Protein AF-U9V775-F1 (afdb_monomer_lite)

Organism: Rhizophagus irregularis (strain DAOM 181602 / DAOM 197198 / MUCL 43194) (NCBI:txid747089)

Secondary structure (DSSP, 8-state):
----EEEEEE-SSPP--SSSEE---GGGGG-EEEEEEGGGTT-GGG-EEEEBS-GGGS-EE-TTEEEE-SSEEEE-TTTSTTBEE---TTBSS-SSS----B--S-----------HHHHHHHHHHHHHHTT-------------

Foldseek 3Di:
DDFQKDKDKDDPDDADAPAWAADQDPSLQVIWIKMDRPVCPPPCVLIDIKTFPARRHQWTHHNQWDTDRQQWTQHDDPQSQQTFGDQDPRIPGHRDPDRDTHHDPDDDDDDDDPDDPVRVVVVVVVVCVVVVHDDDDDPPPDDDD

Sequence (145 aa):
KDSDEILGGYNPTIWDSFFGYYSATEDIEDCFIFSFKSNDSTDIANNILSRVTVKKYAIYNDSNFGPSFNGLILFGSNYYDESYCRNSSCYEKPIRETEEEFSVEEYEVFQIMKTGKTDAKKELKMRKELKGLNIEIEDEERILK

Structure (mmCIF, N/CA/C/O backbone):
data_AF-U9V775-F1
#
_entry.id   AF-U9V775-F1
#
loop_
_atom_site.group_PDB
_atom_site.id
_atom_site.type_symbol
_atom_site.label_atom_id
_atom_site.label_alt_id
_atom_site.label_comp_id
_atom_site.label_asym_id
_atom_site.label_entity_id
_atom_site.label_seq_id
_atom_site.pdbx_PDB_ins_code
_atom_site.Cartn_x
_atom_site.Cartn_y
_atom_site.Cartn_z
_atom_site.occupancy
_atom_site.B_iso_or_equiv
_atom_site.auth_seq_id
_atom_site.auth_comp_id
_atom_site.auth_asym_id
_atom_site.auth_atom_id
_atom_site.pdbx_PDB_model_num
ATOM 1 N N . LYS A 1 1 ? -12.075 -5.287 15.227 1.00 52.97 1 LYS A N 1
ATOM 2 C CA . LYS A 1 1 ? -12.167 -6.400 14.257 1.00 52.97 1 LYS A CA 1
ATOM 3 C C . LYS A 1 1 ? -13.410 -6.177 13.385 1.00 52.97 1 LYS A C 1
ATOM 5 O O . LYS A 1 1 ? -14.094 -7.122 13.045 1.00 52.97 1 LYS A O 1
ATOM 10 N N . ASP A 1 2 ? -13.719 -4.906 13.087 1.00 64.94 2 ASP A N 1
ATOM 11 C CA . ASP A 1 2 ? -15.077 -4.443 12.748 1.00 64.94 2 ASP A CA 1
ATOM 12 C C . ASP A 1 2 ? -15.019 -3.156 11.902 1.00 64.94 2 ASP A C 1
ATOM 14 O O . ASP A 1 2 ? -15.886 -2.290 11.994 1.00 64.94 2 ASP A O 1
ATOM 18 N N . SER A 1 3 ? -13.927 -2.961 11.158 1.00 74.25 3 SER A N 1
ATOM 19 C CA . SER A 1 3 ? -13.827 -1.856 10.211 1.00 74.25 3 SER A CA 1
ATOM 20 C C . SER A 1 3 ? -14.120 -2.387 8.822 1.00 74.25 3 SER A C 1
ATOM 22 O O . SER A 1 3 ? -13.379 -3.236 8.336 1.00 74.25 3 SER A O 1
ATOM 24 N N . ASP A 1 4 ? -15.110 -1.810 8.149 1.00 82.62 4 ASP A N 1
ATOM 25 C CA . ASP A 1 4 ? -15.329 -2.008 6.714 1.00 82.62 4 ASP A CA 1
ATOM 26 C C . ASP A 1 4 ? -14.277 -1.220 5.891 1.00 82.62 4 ASP A C 1
ATOM 28 O O . ASP A 1 4 ? -14.588 -0.554 4.907 1.00 82.62 4 ASP A O 1
ATOM 32 N N . GLU A 1 5 ? -13.025 -1.182 6.349 1.00 88.44 5 GLU A N 1
ATOM 33 C CA . GLU A 1 5 ? -11.937 -0.423 5.733 1.00 88.44 5 GLU A CA 1
ATOM 34 C C . GLU A 1 5 ? -11.215 -1.301 4.711 1.00 88.44 5 GLU A C 1
ATOM 36 O O . GLU A 1 5 ? -10.788 -2.411 5.016 1.00 88.44 5 GLU A O 1
ATOM 41 N N . ILE A 1 6 ? -11.049 -0.783 3.497 1.00 92.56 6 ILE A N 1
ATOM 42 C CA . ILE A 1 6 ? -10.246 -1.412 2.452 1.00 92.56 6 ILE A CA 1
ATOM 43 C C . ILE A 1 6 ? -8.939 -0.641 2.364 1.00 92.56 6 ILE A C 1
ATOM 45 O O . ILE A 1 6 ? -8.937 0.552 2.062 1.00 92.56 6 ILE A O 1
ATOM 49 N N . LEU A 1 7 ? -7.829 -1.334 2.594 1.00 94.50 7 LEU A N 1
ATOM 50 C CA . LEU A 1 7 ? -6.478 -0.807 2.444 1.00 94.50 7 LEU A CA 1
ATOM 51 C C . LEU A 1 7 ? -5.812 -1.493 1.263 1.00 94.50 7 LEU A C 1
ATOM 53 O O . LEU A 1 7 ? -5.969 -2.696 1.061 1.00 94.50 7 LEU A O 1
ATOM 57 N N . GLY A 1 8 ? -5.032 -0.747 0.495 1.00 95.19 8 GLY A N 1
ATOM 58 C CA . GLY A 1 8 ? -4.311 -1.352 -0.609 1.00 95.19 8 GLY A CA 1
ATOM 59 C C . GLY A 1 8 ? -3.221 -0.475 -1.179 1.00 95.19 8 GLY A C 1
ATOM 60 O O . GLY A 1 8 ? -2.958 0.639 -0.726 1.00 95.19 8 GLY A O 1
ATOM 61 N N . GLY A 1 9 ? -2.580 -1.006 -2.209 1.00 95.06 9 GLY A N 1
ATOM 62 C CA . GLY A 1 9 ? -1.585 -0.283 -2.970 1.00 95.06 9 GLY A CA 1
ATOM 63 C C . GLY A 1 9 ? -1.346 -0.915 -4.327 1.00 95.06 9 GLY A C 1
ATOM 64 O O . GLY A 1 9 ? -1.678 -2.074 -4.572 1.00 95.06 9 GLY A O 1
ATOM 65 N N . TYR A 1 10 ? -0.768 -0.124 -5.216 1.00 94.50 10 TYR A N 1
ATOM 66 C CA . TYR A 1 10 ? -0.359 -0.546 -6.542 1.00 94.50 10 TYR A CA 1
ATOM 67 C C . TYR A 1 10 ? 1.162 -0.546 -6.622 1.00 94.50 10 TYR A C 1
ATOM 69 O O . TYR A 1 10 ? 1.804 0.467 -6.348 1.00 94.50 10 TYR A O 1
ATOM 77 N N . ASN A 1 11 ? 1.717 -1.692 -7.006 1.00 91.31 11 ASN A N 1
ATOM 78 C CA . ASN A 1 11 ? 3.122 -1.851 -7.346 1.00 91.31 11 ASN A CA 1
ATOM 79 C C . ASN A 1 11 ? 3.206 -2.180 -8.852 1.00 91.31 11 ASN A C 1
ATOM 81 O O . ASN A 1 11 ? 2.715 -3.237 -9.253 1.00 91.31 11 ASN A O 1
ATOM 85 N N . PRO A 1 12 ? 3.797 -1.311 -9.692 1.00 88.56 12 PRO A N 1
ATOM 86 C CA . PRO A 1 12 ? 3.982 -1.560 -11.123 1.00 88.56 12 PRO A CA 1
ATOM 87 C C . PRO A 1 12 ? 5.079 -2.594 -11.409 1.00 88.56 12 PRO A C 1
ATOM 89 O O . PRO A 1 12 ? 5.241 -3.026 -12.549 1.00 88.56 12 PRO A O 1
ATOM 92 N N . THR A 1 13 ? 5.838 -2.989 -10.387 1.00 83.94 13 THR A N 1
ATOM 93 C CA . THR A 1 13 ? 6.899 -3.991 -10.479 1.00 83.94 13 THR A CA 1
ATOM 94 C C . THR A 1 13 ? 6.453 -5.342 -9.929 1.00 83.94 13 THR A C 1
ATOM 96 O O . THR A 1 13 ? 5.385 -5.485 -9.335 1.00 83.94 13 THR A O 1
ATOM 99 N N . ILE A 1 14 ? 7.282 -6.361 -10.141 1.00 78.94 14 ILE A N 1
ATOM 100 C CA . ILE A 1 14 ? 7.054 -7.702 -9.603 1.00 78.94 14 ILE A CA 1
ATOM 101 C C . ILE A 1 14 ? 7.380 -7.699 -8.103 1.00 78.94 14 ILE A C 1
ATOM 103 O O . ILE A 1 14 ? 8.423 -7.188 -7.695 1.00 78.94 14 ILE A O 1
ATOM 107 N N . TRP A 1 15 ? 6.497 -8.292 -7.295 1.00 78.19 15 TRP A N 1
ATOM 108 C CA . TRP A 1 15 ? 6.813 -8.647 -5.913 1.00 78.19 15 TRP A CA 1
ATOM 109 C C . TRP A 1 15 ? 7.811 -9.798 -5.903 1.00 78.19 15 TRP A C 1
ATOM 111 O O . TRP A 1 15 ? 7.553 -10.857 -6.476 1.00 78.19 15 TRP A O 1
ATOM 121 N N . ASP A 1 16 ? 8.943 -9.577 -5.255 1.00 73.69 16 ASP A N 1
ATOM 122 C CA . ASP A 1 16 ? 9.978 -10.580 -5.047 1.00 73.69 16 ASP A CA 1
ATOM 123 C C . ASP A 1 16 ? 10.023 -10.890 -3.544 1.00 73.69 16 ASP A C 1
ATOM 125 O O . ASP A 1 16 ? 9.805 -10.009 -2.720 1.00 73.69 16 ASP A O 1
ATOM 129 N N . SER A 1 17 ? 10.257 -12.142 -3.168 1.00 71.38 17 SER A N 1
ATOM 130 C CA . SER A 1 17 ? 10.316 -12.580 -1.773 1.00 71.38 17 SER A CA 1
ATOM 131 C C . SER A 1 17 ? 11.637 -13.267 -1.415 1.00 71.38 17 SER A C 1
ATOM 133 O O . SER A 1 17 ? 11.700 -13.951 -0.396 1.00 71.38 17 SER A O 1
ATOM 135 N N . PHE A 1 18 ? 12.681 -13.166 -2.249 1.00 68.69 18 PHE A N 1
ATOM 136 C CA . PHE A 1 18 ? 13.919 -13.925 -2.045 1.00 68.69 18 PHE A CA 1
ATOM 137 C C . PHE A 1 18 ? 14.765 -13.409 -0.874 1.00 68.69 18 PHE A C 1
ATOM 139 O O . PHE A 1 18 ? 15.273 -14.215 -0.097 1.00 68.69 18 PHE A O 1
ATOM 146 N N . PHE A 1 19 ? 14.931 -12.090 -0.737 1.00 75.44 19 PHE A N 1
ATOM 147 C CA . PHE A 1 19 ? 15.755 -11.475 0.311 1.00 75.44 19 PHE A CA 1
ATOM 148 C C . PHE A 1 19 ? 15.164 -10.140 0.766 1.00 75.44 19 PHE A C 1
ATOM 150 O O . PHE A 1 19 ? 14.488 -9.479 -0.011 1.00 75.44 19 PHE A O 1
ATOM 157 N N . GLY A 1 20 ? 15.461 -9.729 2.002 1.00 82.31 20 GLY A N 1
ATOM 158 C CA . GLY A 1 20 ? 15.060 -8.434 2.550 1.00 82.31 20 GLY A CA 1
ATOM 159 C C . GLY A 1 20 ? 15.723 -7.261 1.824 1.00 82.31 20 GLY A C 1
ATOM 160 O O . GLY A 1 20 ? 16.876 -6.933 2.116 1.00 82.31 20 GLY A O 1
ATOM 161 N N . TYR A 1 21 ? 15.024 -6.604 0.898 1.00 84.44 21 TYR A N 1
ATOM 162 C CA . TYR A 1 21 ? 15.549 -5.438 0.181 1.00 84.44 21 TYR A CA 1
ATOM 163 C C . TYR A 1 21 ? 14.464 -4.442 -0.233 1.00 84.44 21 TYR A C 1
ATOM 165 O O . TYR A 1 21 ? 13.290 -4.773 -0.380 1.00 84.44 21 TYR A O 1
ATOM 173 N N . TYR A 1 22 ? 14.876 -3.193 -0.456 1.00 82.44 22 TYR A N 1
ATOM 174 C CA . TYR A 1 22 ? 14.000 -2.173 -1.026 1.00 82.44 22 TYR A CA 1
ATOM 175 C C . TYR A 1 22 ? 14.074 -2.187 -2.549 1.00 82.44 22 TYR A C 1
ATOM 177 O O . TYR A 1 22 ? 15.173 -2.150 -3.112 1.00 82.44 22 TYR A O 1
ATOM 185 N N . SER A 1 23 ? 12.920 -2.215 -3.216 1.00 81.44 23 SER A N 1
ATOM 186 C CA . SER A 1 23 ? 12.883 -2.052 -4.670 1.00 81.44 23 SER A CA 1
ATOM 187 C C . SER A 1 23 ? 13.331 -0.634 -5.036 1.00 81.44 23 SER A C 1
ATOM 189 O O . SER A 1 23 ? 12.995 0.334 -4.353 1.00 81.44 23 SER A O 1
ATOM 191 N N . ALA A 1 24 ? 14.109 -0.510 -6.109 1.00 74.38 24 ALA A N 1
ATOM 192 C CA . ALA A 1 24 ? 14.681 0.758 -6.560 1.00 74.38 24 ALA A CA 1
ATOM 193 C C . ALA A 1 24 ? 14.661 0.867 -8.093 1.00 74.38 24 ALA A C 1
ATOM 195 O O . ALA A 1 24 ? 15.671 1.199 -8.712 1.00 74.38 24 ALA A O 1
ATOM 196 N N . THR A 1 25 ? 13.528 0.535 -8.714 1.00 79.69 25 THR A N 1
ATOM 197 C CA . THR A 1 25 ? 13.317 0.737 -10.154 1.00 79.69 25 THR A CA 1
ATOM 198 C C . THR A 1 25 ? 12.701 2.111 -10.427 1.00 79.69 25 THR A C 1
ATOM 200 O O . THR A 1 25 ? 12.106 2.731 -9.542 1.00 79.69 25 THR A O 1
ATOM 203 N N . GLU A 1 26 ? 12.836 2.596 -11.664 1.00 76.00 26 GLU A N 1
ATOM 204 C CA . GLU A 1 26 ? 12.221 3.863 -12.083 1.00 76.00 26 GLU A CA 1
ATOM 205 C C . GLU A 1 26 ? 10.690 3.814 -12.024 1.00 76.00 26 GLU A C 1
ATOM 207 O O . GLU A 1 26 ? 10.069 4.808 -11.655 1.00 76.00 26 GLU A O 1
ATOM 212 N N . ASP A 1 27 ? 10.103 2.641 -12.283 1.00 81.00 27 ASP A N 1
ATOM 213 C CA . ASP A 1 27 ? 8.650 2.436 -12.313 1.00 81.00 27 ASP A CA 1
ATOM 214 C C . ASP A 1 27 ? 7.982 2.690 -10.952 1.00 81.00 27 ASP A C 1
ATOM 216 O O . ASP A 1 27 ? 6.782 2.923 -10.889 1.00 81.00 27 ASP A O 1
ATOM 220 N N . ILE A 1 28 ? 8.740 2.706 -9.850 1.00 87.62 28 ILE A N 1
ATOM 221 C CA . ILE A 1 28 ? 8.219 2.958 -8.495 1.00 87.62 28 ILE A CA 1
ATOM 222 C C . ILE A 1 28 ? 7.569 4.347 -8.355 1.00 87.62 28 ILE A C 1
ATOM 224 O O . ILE A 1 28 ? 6.804 4.565 -7.419 1.00 87.62 28 ILE A O 1
ATOM 228 N N . GLU A 1 29 ? 7.813 5.286 -9.275 1.00 89.12 29 GLU A N 1
ATOM 229 C CA . GLU A 1 29 ? 7.069 6.560 -9.321 1.00 89.12 29 GLU A CA 1
ATOM 230 C C . GLU A 1 29 ? 5.559 6.368 -9.459 1.00 89.12 29 GLU A C 1
ATOM 232 O O . GLU A 1 29 ? 4.786 7.162 -8.922 1.00 89.12 29 GLU A O 1
ATOM 237 N N . ASP A 1 30 ? 5.137 5.303 -10.141 1.00 91.31 30 ASP A N 1
ATOM 238 C CA . ASP A 1 30 ? 3.725 5.002 -10.338 1.00 91.31 30 ASP A CA 1
ATOM 239 C C . ASP A 1 30 ? 3.111 4.266 -9.137 1.00 91.31 30 ASP A C 1
ATOM 241 O O . ASP A 1 30 ? 1.897 4.047 -9.116 1.00 91.31 30 ASP A O 1
ATOM 245 N N . CYS A 1 31 ? 3.906 3.902 -8.121 1.00 93.69 31 CYS A N 1
ATOM 246 C CA . CYS A 1 31 ? 3.391 3.305 -6.894 1.00 93.69 31 CYS A CA 1
ATOM 247 C C . CYS A 1 31 ? 2.486 4.281 -6.133 1.00 93.69 31 CYS A C 1
ATOM 249 O O . CYS A 1 31 ? 2.761 5.477 -5.987 1.00 93.69 31 CYS A O 1
ATOM 251 N N . PHE A 1 32 ? 1.426 3.737 -5.551 1.00 96.06 32 PHE A N 1
ATOM 252 C CA . PHE A 1 32 ? 0.569 4.460 -4.622 1.00 96.06 32 PHE A CA 1
ATOM 253 C C . PHE A 1 32 ? -0.041 3.500 -3.613 1.00 96.06 32 PHE A C 1
ATOM 255 O O . PHE A 1 32 ? -0.201 2.313 -3.890 1.00 96.06 32 PHE A O 1
ATOM 262 N N . ILE A 1 33 ? -0.424 4.040 -2.464 1.00 97.38 33 ILE A N 1
ATOM 263 C CA . ILE A 1 33 ? -1.256 3.363 -1.472 1.00 97.38 33 ILE A CA 1
ATOM 264 C C . ILE A 1 33 ? -2.584 4.099 -1.336 1.00 97.38 33 ILE A C 1
ATOM 266 O O . ILE A 1 33 ? -2.682 5.293 -1.639 1.00 97.38 33 ILE A O 1
ATOM 270 N N . PHE A 1 34 ? -3.615 3.387 -0.901 1.00 96.00 34 PHE A N 1
ATOM 271 C CA . PHE A 1 34 ? -4.948 3.943 -0.743 1.00 96.00 34 PHE A CA 1
ATOM 272 C C . PHE A 1 34 ? -5.701 3.337 0.439 1.00 96.00 34 PHE A C 1
ATOM 274 O O . PHE A 1 34 ? -5.393 2.232 0.891 1.00 96.00 34 PHE A O 1
ATOM 281 N N . SER A 1 35 ? -6.713 4.068 0.898 1.00 94.12 35 SER A N 1
ATOM 282 C CA . SER A 1 35 ? -7.730 3.577 1.823 1.00 94.12 35 SER A CA 1
ATOM 283 C C . SER A 1 35 ? -9.125 4.014 1.389 1.00 94.12 35 SER A C 1
ATOM 285 O O . SER A 1 35 ? -9.320 5.138 0.915 1.00 94.12 35 SER A O 1
ATOM 287 N N . PHE A 1 36 ? -10.093 3.114 1.556 1.00 90.19 36 PHE A N 1
ATOM 288 C CA . PHE A 1 36 ? -11.516 3.351 1.326 1.00 90.19 36 PHE A CA 1
ATOM 289 C C . PHE A 1 36 ? -12.325 2.900 2.542 1.00 90.19 36 PHE A C 1
ATOM 291 O O . PHE A 1 36 ? -12.017 1.874 3.148 1.00 90.19 36 PHE A O 1
ATOM 298 N N . LYS A 1 37 ? -13.402 3.619 2.866 1.00 83.50 37 LYS A N 1
ATOM 299 C CA . LYS A 1 37 ? -14.414 3.155 3.828 1.00 83.50 37 LYS A CA 1
ATOM 300 C C . LYS A 1 37 ? -15.585 2.558 3.046 1.00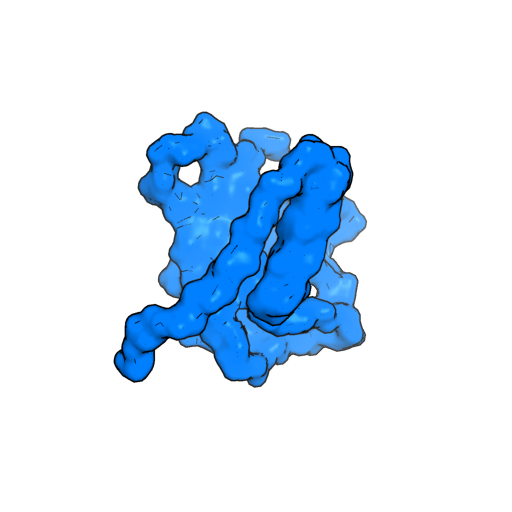 83.50 37 LYS A C 1
ATOM 302 O O . LYS A 1 37 ? -16.266 3.264 2.310 1.00 83.50 37 LYS A O 1
ATOM 307 N N . SER A 1 38 ? -15.790 1.249 3.168 1.00 68.19 38 SER A N 1
ATOM 308 C CA . SER A 1 38 ? -16.753 0.476 2.368 1.00 68.19 38 SER A CA 1
ATOM 309 C C . SER A 1 38 ? -18.217 0.797 2.707 1.00 68.19 38 SER A C 1
ATOM 311 O O . SER A 1 38 ? -19.087 0.688 1.844 1.00 68.19 38 SER A O 1
ATOM 313 N N . ASN A 1 39 ? -18.509 1.277 3.921 1.00 65.12 39 ASN A N 1
ATOM 314 C CA . ASN A 1 39 ? -19.888 1.531 4.351 1.00 65.12 39 ASN A CA 1
ATOM 315 C C . ASN A 1 39 ? -20.554 2.780 3.738 1.00 65.12 39 ASN A C 1
ATOM 317 O O . ASN A 1 39 ? -21.766 2.932 3.887 1.00 65.12 39 ASN A O 1
ATOM 321 N N . ASP A 1 40 ? -19.819 3.629 3.008 1.00 59.31 40 ASP A 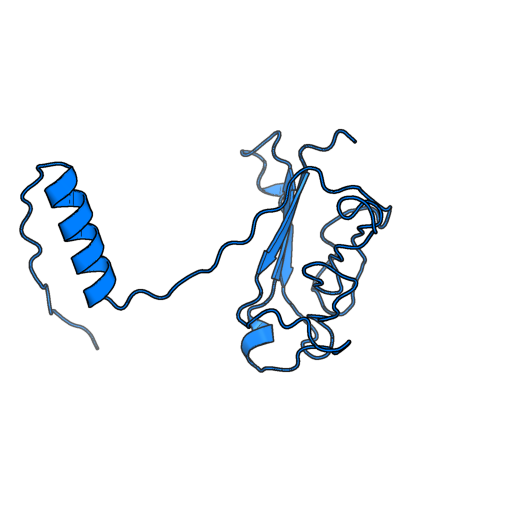N 1
ATOM 322 C CA . ASP A 1 40 ? -20.407 4.742 2.257 1.00 59.31 40 ASP A CA 1
ATOM 323 C C . ASP A 1 40 ? -19.636 5.045 0.961 1.00 59.31 40 ASP A C 1
ATOM 325 O O . ASP A 1 40 ? -18.880 6.009 0.845 1.00 59.31 40 ASP A O 1
ATOM 329 N N . SER A 1 41 ? -19.858 4.211 -0.060 1.00 56.78 41 SER A N 1
ATOM 330 C CA . SER A 1 41 ? -19.294 4.389 -1.412 1.00 56.78 41 SER A CA 1
ATOM 331 C C . SER A 1 41 ? -19.639 5.728 -2.095 1.00 56.78 41 SER A C 1
ATOM 333 O O . SER A 1 41 ? -19.102 6.018 -3.167 1.00 56.78 41 SER A O 1
ATOM 335 N N . THR A 1 42 ? -20.524 6.544 -1.505 1.00 59.22 42 THR A N 1
ATOM 336 C CA . THR A 1 42 ? -20.861 7.880 -2.013 1.00 59.22 42 THR A CA 1
ATOM 337 C C . THR A 1 42 ? -19.987 8.987 -1.426 1.00 59.22 42 THR A C 1
ATOM 339 O O . THR A 1 42 ? -19.843 10.037 -2.057 1.00 59.22 42 THR A O 1
ATOM 342 N N . ASP A 1 43 ? -19.325 8.742 -0.290 1.00 63.78 43 ASP A N 1
ATOM 343 C CA . ASP A 1 43 ? -18.488 9.731 0.388 1.00 63.78 43 ASP A CA 1
ATOM 344 C C . ASP A 1 43 ? -17.012 9.607 -0.024 1.00 63.78 43 ASP A C 1
ATOM 346 O O . ASP A 1 43 ? -16.115 9.272 0.753 1.00 63.78 43 ASP A O 1
ATOM 350 N N . ILE A 1 44 ? -16.757 9.905 -1.305 1.00 69.12 44 ILE A N 1
ATOM 351 C CA . ILE A 1 44 ? -15.414 9.932 -1.915 1.00 69.12 44 ILE A CA 1
ATOM 352 C C . ILE A 1 44 ? -14.458 10.847 -1.130 1.00 69.12 44 ILE A C 1
ATOM 354 O O . ILE A 1 44 ? -13.243 10.670 -1.204 1.00 69.12 44 ILE A O 1
ATOM 358 N N . ALA A 1 45 ? -14.982 11.808 -0.361 1.00 71.06 45 ALA A N 1
ATOM 359 C CA . ALA A 1 45 ? -14.179 12.715 0.449 1.00 71.06 45 ALA A CA 1
ATOM 360 C C . ALA A 1 45 ? -13.319 11.985 1.494 1.00 71.06 45 ALA A C 1
ATOM 362 O O . ALA A 1 45 ? -12.246 12.478 1.838 1.00 71.06 45 ALA A O 1
ATOM 363 N N . ASN A 1 46 ? -13.754 10.807 1.953 1.00 78.94 46 ASN A N 1
ATOM 364 C CA . ASN A 1 46 ? -13.028 10.012 2.943 1.00 78.94 46 ASN A CA 1
ATOM 365 C C . ASN A 1 46 ? -12.033 9.024 2.319 1.00 78.94 46 ASN A C 1
ATOM 367 O O . ASN A 1 46 ? -11.273 8.387 3.047 1.00 78.94 46 ASN A O 1
ATOM 371 N N . ASN A 1 47 ? -12.020 8.892 0.989 1.00 89.44 47 ASN A N 1
ATOM 372 C CA . ASN A 1 47 ? -11.070 8.038 0.292 1.00 89.44 47 ASN A CA 1
ATOM 373 C C . ASN A 1 47 ? -9.709 8.728 0.217 1.00 89.44 47 ASN A C 1
ATOM 375 O O . ASN A 1 47 ? -9.593 9.878 -0.219 1.00 89.44 47 ASN A O 1
ATOM 379 N N . ILE A 1 48 ? -8.655 8.007 0.584 1.00 94.12 48 ILE A N 1
ATOM 380 C CA . ILE A 1 48 ? -7.292 8.530 0.537 1.00 94.12 48 ILE A CA 1
ATOM 381 C C . ILE A 1 48 ? -6.541 7.816 -0.574 1.00 94.12 48 ILE A C 1
ATOM 383 O O . ILE A 1 48 ? -6.497 6.594 -0.629 1.00 94.12 48 ILE A O 1
ATOM 387 N N . LEU A 1 49 ? -5.910 8.601 -1.441 1.00 95.88 49 LEU A N 1
ATOM 388 C CA . LEU A 1 49 ? -4.869 8.155 -2.358 1.00 95.88 49 LEU A CA 1
ATOM 389 C C . LEU A 1 49 ? -3.584 8.888 -1.977 1.00 95.88 49 LEU A C 1
ATOM 391 O O . LEU A 1 49 ? -3.603 10.112 -1.820 1.00 95.88 49 LEU A O 1
ATOM 395 N N . SER A 1 50 ? -2.493 8.148 -1.819 1.00 97.31 50 SER A N 1
ATOM 396 C CA . SER A 1 50 ? -1.188 8.683 -1.445 1.00 97.31 50 SER A CA 1
ATOM 397 C C . SER A 1 50 ? -0.125 8.118 -2.375 1.00 97.31 50 SER A C 1
ATOM 399 O O . SER A 1 50 ? 0.075 6.902 -2.437 1.00 97.31 50 SER A O 1
ATOM 401 N N . ARG A 1 51 ? 0.516 8.990 -3.154 1.00 97.38 51 ARG A N 1
ATOM 402 C CA . ARG A 1 51 ? 1.529 8.594 -4.142 1.00 97.38 51 ARG A CA 1
ATOM 403 C C . ARG A 1 51 ? 2.922 8.588 -3.534 1.00 97.38 51 ARG A C 1
ATOM 405 O O . ARG A 1 51 ? 3.161 9.223 -2.507 1.00 97.38 51 ARG A O 1
ATOM 412 N N . VAL A 1 52 ? 3.841 7.871 -4.175 1.00 95.88 52 VAL A N 1
ATOM 413 C CA . VAL A 1 52 ? 5.242 7.852 -3.755 1.00 95.88 52 VAL A CA 1
ATOM 414 C C . VAL A 1 52 ? 5.905 9.214 -3.968 1.00 95.88 52 VAL A C 1
ATOM 416 O O . VAL A 1 52 ? 5.826 9.807 -5.038 1.00 95.88 52 VAL A O 1
ATOM 419 N N . THR A 1 53 ? 6.621 9.680 -2.948 1.00 94.44 53 THR A N 1
ATOM 420 C CA . THR A 1 53 ? 7.483 10.872 -2.978 1.00 94.44 53 THR A CA 1
ATOM 421 C C . THR A 1 53 ? 8.967 10.505 -2.924 1.00 94.44 53 THR A C 1
ATOM 423 O O . THR A 1 53 ? 9.804 11.213 -3.484 1.00 94.44 53 THR A O 1
ATOM 426 N N . VAL A 1 54 ? 9.314 9.380 -2.285 1.00 91.69 54 VAL A N 1
ATOM 427 C CA . VAL A 1 54 ? 10.693 8.876 -2.180 1.00 91.69 54 VAL A CA 1
ATOM 428 C C . VAL A 1 54 ? 10.747 7.422 -2.637 1.00 91.69 54 VAL A C 1
ATOM 430 O O . VAL A 1 54 ? 10.431 6.506 -1.881 1.00 91.69 54 VAL A O 1
ATOM 433 N N . LYS A 1 55 ? 11.220 7.200 -3.869 1.00 90.19 55 LYS A N 1
ATOM 434 C CA . LYS A 1 55 ? 11.239 5.868 -4.502 1.00 90.19 55 LYS A CA 1
ATOM 435 C C . LYS A 1 55 ? 12.055 4.832 -3.735 1.00 90.19 55 LYS A C 1
ATOM 437 O O . LYS A 1 55 ? 11.633 3.694 -3.580 1.00 90.19 55 LYS A O 1
ATOM 442 N N . LYS A 1 56 ? 13.233 5.242 -3.248 1.00 87.19 56 LYS A N 1
ATOM 443 C CA . LYS A 1 56 ? 14.293 4.346 -2.753 1.00 87.19 56 LYS A CA 1
ATOM 444 C C . LYS A 1 56 ? 13.838 3.380 -1.652 1.00 87.19 56 LYS A C 1
ATOM 446 O O . LYS A 1 56 ? 14.449 2.331 -1.494 1.00 87.19 56 LYS A O 1
ATOM 451 N N . TYR A 1 57 ? 12.817 3.748 -0.881 1.00 89.69 57 TYR A N 1
ATOM 452 C CA . TYR A 1 57 ? 12.322 2.944 0.235 1.00 89.69 57 TYR A CA 1
ATOM 453 C C . TYR A 1 57 ? 10.809 2.709 0.162 1.00 89.69 57 TYR A C 1
ATOM 455 O O . TYR A 1 57 ? 10.209 2.326 1.158 1.00 89.69 57 TYR A O 1
ATOM 463 N N . ALA A 1 58 ? 10.174 2.967 -0.984 1.00 91.56 58 ALA A N 1
ATOM 464 C CA . ALA A 1 58 ? 8.720 2.912 -1.102 1.00 91.56 58 ALA A CA 1
ATOM 465 C C . ALA A 1 58 ? 8.160 1.485 -1.087 1.00 91.56 58 ALA A C 1
ATOM 467 O O . ALA A 1 58 ? 7.031 1.292 -0.650 1.00 91.56 58 ALA A O 1
ATOM 468 N N . ILE A 1 59 ? 8.938 0.505 -1.550 1.00 92.12 59 ILE A N 1
ATOM 469 C CA . ILE A 1 59 ? 8.557 -0.908 -1.597 1.00 92.12 59 ILE A CA 1
ATOM 470 C C . ILE A 1 59 ? 9.635 -1.719 -0.892 1.00 92.12 59 ILE A C 1
ATOM 472 O O . ILE A 1 59 ? 10.811 -1.606 -1.246 1.00 92.12 59 ILE A O 1
ATOM 476 N N . TYR A 1 60 ? 9.236 -2.532 0.081 1.00 89.81 60 TYR A N 1
ATOM 477 C CA . TYR A 1 60 ? 10.111 -3.472 0.771 1.00 89.81 60 TYR A CA 1
ATOM 478 C C . TYR A 1 60 ? 9.664 -4.900 0.473 1.00 89.81 60 TYR A C 1
ATOM 480 O O . TYR A 1 60 ? 8.487 -5.231 0.582 1.00 89.81 60 TYR A O 1
ATOM 488 N N . ASN A 1 61 ? 10.617 -5.728 0.075 1.00 88.25 61 ASN A N 1
ATOM 489 C CA . ASN A 1 61 ? 10.428 -7.126 -0.265 1.00 88.25 61 ASN A CA 1
ATOM 490 C C . ASN A 1 61 ? 11.131 -7.962 0.796 1.00 88.25 61 ASN A C 1
ATOM 492 O O . ASN A 1 61 ? 12.326 -7.770 1.005 1.00 88.25 61 ASN A O 1
ATOM 496 N N . ASP A 1 62 ? 10.410 -8.855 1.469 1.00 87.00 62 ASP A N 1
ATOM 497 C CA . ASP A 1 62 ? 10.977 -9.804 2.426 1.00 87.00 62 ASP A CA 1
ATOM 498 C C . ASP A 1 62 ? 9.995 -10.966 2.642 1.00 87.00 62 ASP A C 1
ATOM 500 O O . ASP A 1 62 ? 8.783 -10.764 2.687 1.00 87.00 62 ASP A O 1
ATOM 504 N N . SER A 1 63 ? 10.508 -12.190 2.779 1.00 87.00 63 SER A N 1
ATOM 505 C CA . SER A 1 63 ? 9.696 -13.406 2.935 1.00 87.00 63 SER A CA 1
ATOM 506 C C . SER A 1 63 ? 8.846 -13.447 4.208 1.00 87.00 63 SER A C 1
ATOM 508 O O . SER A 1 63 ? 7.924 -14.252 4.294 1.00 87.00 63 SER A O 1
ATOM 510 N N . ASN A 1 64 ? 9.172 -12.630 5.212 1.00 87.88 64 ASN A N 1
ATOM 511 C CA . ASN A 1 64 ? 8.428 -12.551 6.470 1.00 87.88 64 ASN A CA 1
ATOM 512 C C . ASN A 1 64 ? 7.235 -11.585 6.395 1.00 87.88 64 ASN A C 1
ATOM 514 O O . ASN A 1 64 ? 6.512 -11.433 7.378 1.00 87.88 64 ASN A O 1
ATOM 518 N N . PHE A 1 65 ? 7.040 -10.918 5.257 1.00 88.44 65 PHE A N 1
ATOM 519 C CA . PHE A 1 65 ? 6.008 -9.912 5.050 1.00 88.44 65 PHE A CA 1
ATOM 520 C C . PHE A 1 65 ? 5.101 -10.314 3.885 1.00 88.44 65 PHE A C 1
ATOM 522 O O . PHE A 1 65 ? 5.488 -11.055 2.981 1.00 88.44 65 PHE A O 1
ATOM 529 N N . GLY A 1 66 ? 3.875 -9.795 3.894 1.00 88.31 66 GLY A N 1
ATOM 530 C CA . GLY A 1 66 ? 3.092 -9.667 2.669 1.00 88.31 66 GLY A CA 1
ATOM 531 C C . GLY A 1 66 ? 3.596 -8.490 1.817 1.00 88.31 66 GLY A C 1
ATOM 532 O O . GLY A 1 66 ? 4.693 -7.971 2.042 1.00 88.31 66 GLY A O 1
ATOM 533 N N . PRO A 1 67 ? 2.788 -8.012 0.855 1.00 85.69 67 PRO A N 1
ATOM 534 C CA . PRO A 1 67 ? 3.038 -6.740 0.181 1.00 85.69 67 PRO A CA 1
ATOM 535 C C . PRO A 1 67 ? 3.336 -5.610 1.181 1.00 85.69 67 PRO A C 1
ATOM 537 O O . PRO A 1 67 ? 2.505 -5.288 2.033 1.00 85.69 67 PRO A O 1
ATOM 540 N N . SER A 1 68 ? 4.522 -5.004 1.081 1.00 90.88 68 SER A N 1
ATOM 541 C CA . SER A 1 68 ? 4.956 -3.929 1.977 1.00 90.88 68 SER A CA 1
ATOM 542 C C . SER A 1 68 ? 5.319 -2.678 1.189 1.00 90.88 68 SER A C 1
ATOM 544 O O . SER 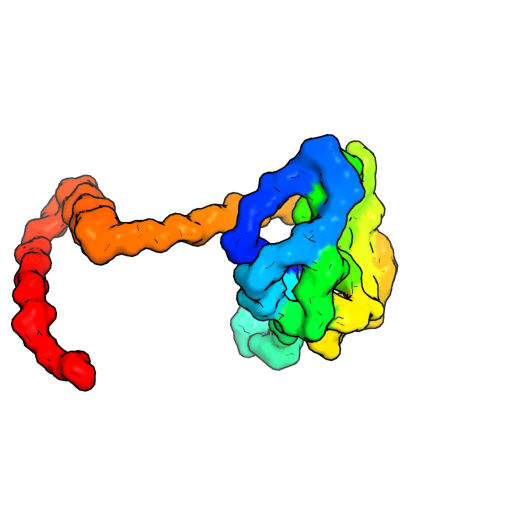A 1 68 ? 6.299 -2.615 0.445 1.00 90.88 68 SER A O 1
ATOM 546 N N . PHE A 1 69 ? 4.498 -1.653 1.387 1.00 94.12 69 PHE A N 1
ATOM 547 C CA . PHE A 1 69 ? 4.598 -0.352 0.746 1.00 94.12 69 PHE A CA 1
ATOM 548 C C . PHE A 1 69 ? 5.247 0.680 1.654 1.00 94.12 69 PHE A C 1
ATOM 550 O O . PHE A 1 69 ? 5.081 1.864 1.424 1.00 94.12 69 PHE A O 1
ATOM 557 N N . ASN A 1 70 ? 5.918 0.297 2.739 1.00 92.62 70 ASN A N 1
ATOM 558 C CA . ASN A 1 70 ? 6.584 1.216 3.671 1.00 92.62 70 ASN A CA 1
ATOM 559 C C . ASN A 1 70 ? 5.695 2.280 4.370 1.00 92.62 70 ASN A C 1
ATOM 561 O O . ASN A 1 70 ? 6.171 2.922 5.304 1.00 92.62 70 ASN A O 1
ATOM 565 N N . GLY A 1 71 ? 4.449 2.483 3.940 1.00 95.19 71 GLY A N 1
ATOM 566 C CA . GLY A 1 71 ? 3.356 3.217 4.589 1.00 95.19 71 GLY A CA 1
ATOM 567 C C . GLY A 1 71 ? 2.123 2.337 4.850 1.00 95.19 71 GLY A C 1
ATOM 568 O O . GLY A 1 71 ? 1.287 2.709 5.666 1.00 95.19 71 GLY A O 1
ATOM 569 N N . LEU A 1 72 ? 2.065 1.159 4.217 1.00 96.50 72 LEU A N 1
ATOM 570 C CA . LEU A 1 72 ? 1.175 0.034 4.514 1.00 96.50 72 LEU A CA 1
ATOM 571 C C . LEU A 1 72 ? 2.038 -1.230 4.579 1.00 96.50 72 LEU A C 1
ATOM 573 O O . LEU A 1 72 ? 2.746 -1.531 3.615 1.00 96.50 72 LEU A O 1
ATOM 577 N N . ILE A 1 73 ? 2.020 -1.922 5.714 1.00 95.25 73 ILE A N 1
ATOM 578 C CA . ILE A 1 73 ? 2.838 -3.104 5.968 1.00 95.25 73 ILE A CA 1
ATOM 579 C C . ILE A 1 73 ? 1.908 -4.249 6.355 1.00 95.25 73 ILE A C 1
ATOM 581 O O . ILE A 1 73 ? 1.217 -4.161 7.369 1.00 95.25 73 ILE A O 1
ATOM 585 N N . LEU A 1 74 ? 1.920 -5.322 5.560 1.00 93.88 74 LEU A N 1
ATOM 586 C CA . LEU A 1 74 ? 1.256 -6.575 5.905 1.00 93.88 74 LEU A CA 1
ATOM 587 C C . LEU A 1 74 ? 2.253 -7.506 6.598 1.00 93.88 74 LEU A C 1
ATOM 589 O O . LEU A 1 74 ? 3.229 -7.946 5.987 1.00 93.88 74 LEU A O 1
ATOM 593 N N . PHE A 1 75 ? 2.029 -7.770 7.883 1.00 92.44 75 PHE A N 1
ATOM 594 C CA . PHE A 1 75 ? 2.940 -8.524 8.746 1.00 92.44 75 PHE A CA 1
ATOM 595 C C . PHE A 1 75 ? 2.162 -9.288 9.819 1.00 92.44 75 PHE A C 1
ATOM 597 O O . PHE A 1 75 ? 1.039 -8.924 10.152 1.00 92.44 75 PHE A O 1
ATOM 604 N N . GLY A 1 76 ? 2.754 -10.357 10.343 1.00 91.69 76 GLY A N 1
ATOM 605 C CA . GLY A 1 76 ? 2.159 -11.190 11.385 1.00 91.69 76 GLY A CA 1
ATOM 606 C C . GLY A 1 76 ? 2.111 -12.656 10.981 1.00 91.69 76 GLY A C 1
ATOM 607 O O . GLY A 1 76 ? 2.000 -13.009 9.804 1.00 91.69 76 GLY A O 1
ATOM 608 N N . SER A 1 77 ? 2.221 -13.526 11.979 1.00 87.25 77 SER A N 1
ATOM 609 C CA . SER A 1 77 ? 2.297 -14.979 11.775 1.00 87.25 77 SER A CA 1
ATOM 610 C C . SER A 1 77 ? 0.930 -15.652 11.622 1.00 87.25 77 SER A C 1
ATOM 612 O O . SER A 1 77 ? 0.860 -16.824 11.246 1.00 87.25 77 SER A O 1
ATOM 614 N N . ASN A 1 78 ? -0.159 -14.923 11.880 1.00 86.19 78 ASN A N 1
ATOM 615 C CA . ASN A 1 78 ? -1.511 -15.457 11.896 1.00 86.19 78 ASN A CA 1
ATOM 616 C C . ASN A 1 78 ? -2.467 -14.531 11.128 1.00 86.19 78 ASN A C 1
ATOM 618 O O . ASN A 1 78 ? -3.195 -13.736 11.712 1.00 86.19 78 ASN A O 1
ATOM 622 N N . TYR A 1 79 ? -2.482 -14.674 9.797 1.00 81.44 79 TYR A N 1
ATOM 623 C CA . TYR A 1 79 ? -3.296 -13.855 8.881 1.00 81.44 79 TYR A CA 1
ATOM 624 C C . TYR A 1 79 ? -2.969 -12.358 8.942 1.00 81.44 79 TYR A C 1
ATOM 626 O O . TYR A 1 79 ? -3.857 -11.509 8.940 1.00 81.44 79 TYR A O 1
ATOM 634 N N . TYR A 1 80 ? -1.675 -12.036 8.983 1.00 91.19 80 TYR A N 1
ATOM 635 C CA . TYR A 1 80 ? -1.194 -10.658 9.024 1.00 91.19 80 TYR A CA 1
ATOM 636 C C . TYR A 1 80 ? -1.812 -9.837 10.1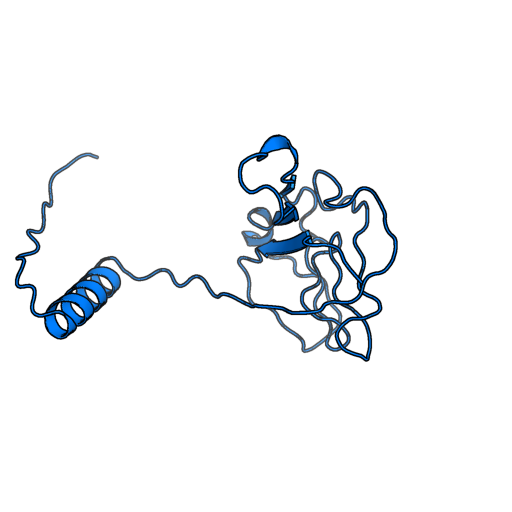79 1.00 91.19 80 TYR A C 1
ATOM 638 O O . TYR A 1 80 ? -2.255 -8.704 9.989 1.00 91.19 80 TYR A O 1
ATOM 646 N N . ASP A 1 81 ? -1.893 -10.432 11.370 1.00 91.88 81 ASP A N 1
ATOM 647 C CA . ASP A 1 81 ? -2.514 -9.871 12.576 1.00 91.88 81 ASP A CA 1
ATOM 648 C C . ASP A 1 81 ? -1.736 -8.734 13.247 1.00 91.88 81 ASP A C 1
ATOM 650 O O . ASP A 1 81 ? -2.276 -8.055 14.119 1.00 91.88 81 ASP A O 1
ATOM 654 N N . GLU A 1 82 ? -0.508 -8.503 12.795 1.00 94.94 82 GLU A N 1
ATOM 655 C CA . GLU A 1 82 ? 0.399 -7.445 13.242 1.00 94.94 82 GLU A CA 1
ATOM 656 C C . GLU A 1 82 ? 0.631 -6.428 12.104 1.00 94.94 82 GLU A C 1
ATOM 658 O O . GLU A 1 82 ? 1.693 -5.812 11.993 1.00 94.94 82 GLU A O 1
ATOM 663 N N . SER A 1 83 ? -0.339 -6.286 11.193 1.00 95.25 83 SER A N 1
ATOM 664 C CA . SER A 1 83 ? -0.263 -5.328 10.086 1.00 95.25 83 SER A CA 1
ATOM 665 C C . SER A 1 83 ? -0.475 -3.913 10.585 1.00 95.25 83 SER A C 1
ATOM 667 O O . SER A 1 83 ? -1.224 -3.685 11.528 1.00 95.25 83 SER A O 1
ATOM 669 N N . TYR A 1 84 ? 0.139 -2.932 9.932 1.00 95.44 84 TYR A N 1
ATOM 670 C CA . TYR A 1 84 ? -0.012 -1.536 10.331 1.00 95.44 84 TYR A CA 1
ATOM 671 C C . TYR A 1 84 ? 0.191 -0.574 9.161 1.00 95.44 84 TYR A C 1
ATOM 673 O O . TYR A 1 84 ? 0.826 -0.877 8.145 1.00 95.44 84 TYR A O 1
ATOM 681 N N . CYS A 1 85 ? -0.355 0.627 9.333 1.00 95.94 85 CYS A N 1
ATOM 682 C CA . CYS A 1 85 ? -0.046 1.780 8.501 1.00 95.94 85 CYS A CA 1
ATOM 683 C C . CYS A 1 85 ? 0.866 2.713 9.286 1.00 95.94 85 CYS A C 1
ATOM 685 O O . CYS A 1 85 ? 0.772 2.792 10.506 1.00 95.94 85 CYS A O 1
ATOM 687 N N . ARG A 1 86 ? 1.730 3.449 8.593 1.00 95.12 86 ARG A N 1
ATOM 688 C CA . ARG A 1 86 ? 2.567 4.465 9.237 1.00 95.12 86 ARG A CA 1
ATOM 689 C C . ARG A 1 86 ? 2.684 5.719 8.398 1.00 95.12 86 ARG A C 1
ATOM 691 O O . ARG A 1 86 ? 2.573 5.669 7.170 1.00 95.12 86 ARG A O 1
ATOM 698 N N . ASN A 1 87 ? 2.993 6.831 9.048 1.00 95.62 87 ASN A N 1
ATOM 699 C CA . ASN A 1 87 ? 3.332 8.081 8.393 1.00 95.62 87 ASN A CA 1
ATOM 700 C C . ASN A 1 87 ? 4.739 8.005 7.777 1.00 95.62 87 ASN A C 1
ATOM 702 O O . ASN A 1 87 ? 5.742 8.448 8.339 1.00 95.62 87 ASN A O 1
ATOM 706 N N . SER A 1 88 ? 4.811 7.369 6.612 1.00 94.44 88 SER A N 1
ATOM 707 C CA . SER A 1 88 ? 6.045 7.182 5.862 1.00 94.44 88 SER A CA 1
ATOM 708 C C . SER A 1 88 ? 6.403 8.425 5.064 1.00 94.44 88 SER A C 1
ATOM 710 O O . SER A 1 88 ? 5.609 8.894 4.255 1.00 94.44 88 SER A O 1
ATOM 712 N N . SER A 1 89 ? 7.654 8.874 5.166 1.00 94.56 89 SER A N 1
ATOM 713 C CA . SER A 1 89 ? 8.189 9.929 4.296 1.00 94.56 89 SER A CA 1
ATOM 714 C C . SER A 1 89 ? 8.294 9.521 2.823 1.00 94.56 89 SER A C 1
ATOM 716 O O . SER A 1 89 ? 8.637 10.355 1.991 1.00 94.56 89 SER A O 1
ATOM 718 N N . CYS A 1 90 ? 8.032 8.249 2.495 1.00 95.25 90 CYS A N 1
ATOM 719 C CA . CYS A 1 90 ? 8.029 7.756 1.120 1.00 95.25 90 CYS A CA 1
ATOM 720 C C . CYS A 1 90 ? 6.729 8.029 0.375 1.00 95.25 90 CYS A C 1
ATOM 722 O O . CYS A 1 90 ? 6.710 7.829 -0.835 1.00 95.25 90 CYS A O 1
ATOM 724 N N . TYR A 1 91 ? 5.679 8.465 1.073 1.00 96.88 91 TYR A N 1
ATOM 725 C CA . TYR A 1 91 ? 4.3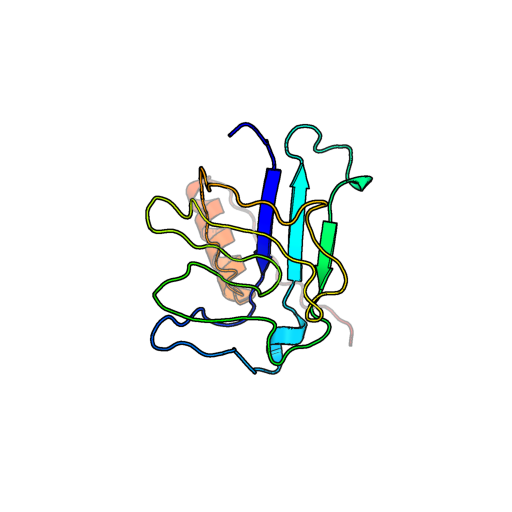62 8.732 0.511 1.00 96.88 91 TYR A CA 1
ATOM 726 C C . TYR A 1 91 ? 3.901 10.138 0.896 1.00 96.88 91 TYR A C 1
ATOM 728 O O . TYR A 1 91 ? 4.360 10.703 1.886 1.00 96.88 91 TYR A O 1
ATOM 736 N N . GLU A 1 92 ? 3.009 10.724 0.101 1.00 97.25 92 GLU A N 1
ATOM 737 C CA . GLU A 1 92 ? 2.528 12.102 0.293 1.00 97.25 92 GLU A CA 1
ATOM 738 C C . GLU A 1 92 ? 1.865 12.328 1.661 1.00 97.25 92 GLU A C 1
ATOM 740 O O . GLU A 1 92 ? 1.969 13.408 2.242 1.00 97.25 92 GLU A O 1
ATOM 745 N N . LYS A 1 93 ? 1.147 11.315 2.152 1.00 95.94 93 LYS A N 1
ATOM 746 C CA . LYS A 1 93 ? 0.360 11.341 3.391 1.00 95.94 93 LYS A CA 1
ATOM 747 C C . LYS A 1 93 ? 0.053 9.925 3.898 1.00 95.94 93 LYS A C 1
ATOM 749 O O . LYS A 1 93 ? 0.032 8.989 3.092 1.00 95.94 93 LYS A O 1
ATOM 754 N N . PRO A 1 94 ? -0.218 9.741 5.200 1.00 96.25 94 PRO A N 1
ATOM 755 C CA . PRO A 1 94 ? -0.713 8.468 5.714 1.00 96.25 94 PRO A CA 1
ATOM 756 C C . PRO A 1 94 ? -2.108 8.149 5.154 1.00 96.25 94 PRO A C 1
ATOM 758 O O . PRO A 1 94 ? -2.879 9.052 4.826 1.00 96.25 94 PRO A O 1
ATOM 761 N N . ILE A 1 95 ? -2.431 6.857 5.059 1.00 95.69 95 ILE A N 1
ATOM 762 C CA . ILE A 1 95 ? -3.749 6.366 4.612 1.00 95.69 95 ILE A CA 1
ATOM 763 C C . ILE A 1 95 ? -4.686 5.998 5.769 1.00 95.69 95 ILE A C 1
ATOM 765 O O . ILE A 1 95 ? -5.844 5.673 5.536 1.00 95.69 95 ILE A O 1
ATOM 769 N N . ARG A 1 96 ? -4.200 6.064 7.012 1.00 93.88 96 ARG A N 1
ATOM 770 C CA . ARG A 1 96 ? -4.990 5.904 8.238 1.00 93.88 96 ARG A CA 1
ATOM 771 C C . ARG A 1 96 ? -4.657 7.031 9.204 1.00 93.88 96 ARG A C 1
ATOM 773 O O . ARG A 1 96 ? -3.543 7.550 9.196 1.00 93.88 96 ARG A O 1
ATOM 780 N N . GLU A 1 97 ? -5.623 7.391 10.040 1.00 90.81 97 GLU A N 1
ATOM 781 C CA . GLU A 1 97 ? -5.442 8.391 11.102 1.00 90.81 97 GLU A CA 1
ATOM 782 C C . GLU A 1 97 ? -4.582 7.863 12.260 1.00 90.81 97 GLU A C 1
ATOM 784 O O . GLU A 1 97 ? -3.950 8.641 12.971 1.00 90.81 97 GLU A O 1
ATOM 789 N N . THR A 1 98 ? -4.553 6.541 12.434 1.00 92.50 98 THR A N 1
ATOM 790 C CA . THR A 1 98 ? -3.823 5.835 13.489 1.00 92.50 98 THR A CA 1
ATOM 791 C C . THR A 1 98 ? -2.773 4.893 12.898 1.00 92.50 98 THR A C 1
ATOM 793 O O . THR A 1 98 ? -2.962 4.339 11.811 1.00 92.50 98 THR A O 1
ATOM 796 N N . GLU A 1 99 ? -1.676 4.707 13.633 1.00 95.06 99 GLU A N 1
ATOM 797 C CA . GLU A 1 99 ? -0.633 3.708 13.352 1.00 95.06 99 GLU A CA 1
ATOM 798 C C . GLU A 1 99 ? -0.844 2.404 14.141 1.00 95.06 99 GLU A C 1
ATOM 800 O O . GLU A 1 99 ? 0.029 1.541 14.156 1.00 95.06 99 GLU A O 1
ATOM 805 N N . GLU A 1 100 ? -1.991 2.256 14.814 1.00 93.75 100 GLU A N 1
ATOM 806 C CA . GLU A 1 100 ? -2.352 1.028 15.523 1.00 93.75 100 GLU A CA 1
ATOM 807 C C . GLU A 1 100 ? -2.399 -0.184 14.586 1.00 93.75 100 GLU A C 1
ATOM 809 O O . GLU A 1 100 ? -2.882 -0.110 13.445 1.00 93.75 100 GLU A O 1
ATOM 814 N N . GLU A 1 101 ? -1.930 -1.309 15.123 1.00 94.00 101 GLU A N 1
ATOM 815 C CA . GLU A 1 101 ? -1.949 -2.605 14.461 1.00 94.00 101 GLU A CA 1
ATOM 816 C C . GLU A 1 101 ? -3.381 -3.065 14.159 1.00 94.00 101 GLU A C 1
ATOM 818 O O . GLU A 1 101 ? -4.346 -2.747 14.863 1.00 94.00 101 GLU A O 1
ATOM 823 N N . PHE A 1 102 ? -3.523 -3.838 13.090 1.00 92.44 102 PHE A N 1
ATOM 824 C CA . PHE A 1 102 ? -4.774 -4.435 12.663 1.00 92.44 102 PHE A CA 1
ATOM 825 C C . PHE A 1 102 ? -4.547 -5.842 12.111 1.00 92.44 102 PHE A C 1
ATOM 827 O O . PHE A 1 102 ? -3.462 -6.194 11.656 1.00 92.44 102 PHE A O 1
ATOM 834 N N . SER A 1 103 ? -5.623 -6.629 12.120 1.00 92.50 103 SER A N 1
ATOM 835 C CA . SER A 1 103 ? -5.663 -7.945 11.481 1.00 92.50 103 SER A CA 1
ATOM 836 C C . SER A 1 103 ? -6.359 -7.869 10.135 1.00 92.50 103 SER A C 1
ATOM 838 O O . SER A 1 103 ? -7.328 -7.125 9.973 1.00 92.50 103 SER A O 1
ATOM 840 N N . VAL A 1 104 ? -5.855 -8.645 9.179 1.00 91.50 104 VAL A N 1
ATOM 841 C CA . VAL A 1 104 ? -6.424 -8.750 7.838 1.00 91.50 104 VAL A CA 1
ATOM 842 C C . VAL A 1 104 ? -7.446 -9.881 7.824 1.00 91.50 104 VAL A C 1
ATOM 844 O O . VAL A 1 104 ? -7.126 -11.024 8.140 1.00 91.50 104 VAL A O 1
ATOM 847 N N . GLU A 1 105 ? -8.688 -9.563 7.467 1.00 90.25 105 GLU A N 1
ATOM 848 C CA . GLU A 1 105 ? -9.745 -10.567 7.301 1.00 90.25 105 GLU A CA 1
ATOM 849 C C . GLU A 1 105 ? -9.643 -11.269 5.942 1.00 90.25 105 GLU A C 1
ATOM 851 O O . GLU A 1 105 ? -9.686 -12.496 5.865 1.00 90.25 105 GLU A O 1
ATOM 856 N N . GLU A 1 106 ? -9.441 -10.489 4.882 1.00 89.69 106 GLU A N 1
ATOM 857 C CA . GLU A 1 106 ? -9.311 -10.958 3.507 1.00 89.69 106 GLU A CA 1
ATOM 858 C C . GLU A 1 106 ? -8.253 -10.128 2.770 1.00 89.69 106 GLU A C 1
ATOM 860 O O . GLU A 1 106 ? -8.099 -8.930 3.022 1.00 89.69 106 GLU A O 1
ATOM 865 N N . TYR A 1 107 ? -7.506 -10.765 1.865 1.00 89.12 107 TYR A N 1
ATOM 866 C CA . TYR A 1 107 ? -6.563 -10.082 0.985 1.00 89.12 107 TYR A CA 1
ATOM 867 C C . TYR A 1 107 ? -6.691 -10.609 -0.443 1.00 89.12 107 TYR A C 1
ATOM 869 O O . TYR A 1 107 ? -6.786 -11.814 -0.678 1.00 89.12 107 TYR A O 1
ATOM 877 N N . GLU A 1 108 ? -6.632 -9.696 -1.406 1.00 91.44 108 GLU A N 1
ATOM 878 C CA . GLU A 1 108 ? -6.703 -10.012 -2.828 1.00 91.44 108 GLU A CA 1
ATOM 879 C C . GLU A 1 108 ? -5.521 -9.374 -3.563 1.00 91.44 108 GLU A C 1
ATOM 881 O O . GLU A 1 108 ? -5.087 -8.264 -3.248 1.00 91.44 108 GLU A O 1
ATOM 886 N N . VAL A 1 109 ? -4.991 -10.077 -4.566 1.00 89.6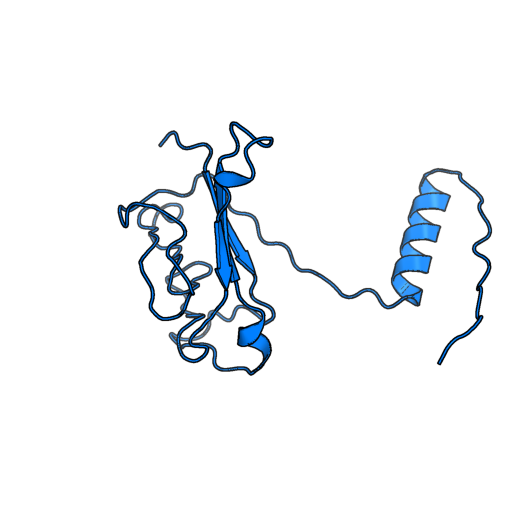2 109 VAL A N 1
ATOM 887 C CA . VAL A 1 109 ? -3.911 -9.574 -5.422 1.00 89.62 109 VAL A CA 1
ATOM 888 C C . VAL A 1 109 ? -4.365 -9.637 -6.869 1.00 89.62 109 VAL A C 1
ATOM 890 O O . VAL A 1 109 ? -4.676 -10.705 -7.396 1.00 89.62 109 VAL A O 1
ATOM 893 N N . PHE A 1 110 ? -4.350 -8.482 -7.529 1.00 90.19 110 PHE A N 1
ATOM 894 C CA . PHE A 1 110 ? -4.729 -8.347 -8.928 1.00 90.19 110 PHE A CA 1
ATOM 895 C C . PHE A 1 110 ? -3.517 -7.968 -9.770 1.00 90.19 110 PHE A C 1
ATOM 897 O O . PHE A 1 110 ? -2.816 -7.002 -9.474 1.00 90.19 110 PHE A O 1
ATOM 904 N N . GLN A 1 111 ? -3.299 -8.701 -10.860 1.00 87.69 111 GLN A N 1
ATOM 905 C CA . GLN A 1 111 ? -2.296 -8.352 -11.857 1.00 87.69 111 GLN A CA 1
ATOM 906 C C . GLN A 1 111 ? -2.967 -7.690 -13.059 1.00 87.69 111 GLN A C 1
ATOM 908 O O . GLN A 1 111 ? -3.794 -8.296 -13.743 1.00 87.69 111 GLN A O 1
ATOM 913 N N . ILE A 1 112 ? -2.588 -6.444 -13.342 1.00 83.94 112 ILE A N 1
ATOM 914 C CA . ILE A 1 112 ? -3.065 -5.727 -14.524 1.00 83.94 112 ILE A CA 1
ATOM 915 C C . ILE A 1 112 ? -2.193 -6.123 -15.714 1.00 83.94 112 ILE A C 1
ATOM 917 O O . ILE A 1 112 ? -1.028 -5.742 -15.811 1.00 83.94 112 ILE A O 1
ATOM 921 N N . MET A 1 113 ? -2.774 -6.867 -16.649 1.00 81.31 113 MET A N 1
ATOM 922 C CA . MET A 1 113 ? -2.110 -7.242 -17.892 1.00 81.31 113 MET A CA 1
ATOM 923 C C . MET A 1 113 ? -2.470 -6.236 -18.984 1.00 81.31 113 MET A C 1
ATOM 925 O O . MET A 1 113 ? -3.643 -6.073 -19.326 1.00 81.31 113 MET A O 1
ATOM 929 N N . LYS A 1 114 ? -1.465 -5.583 -19.582 1.00 73.19 114 LYS A N 1
ATOM 930 C CA . LYS A 1 114 ? -1.674 -4.877 -20.851 1.00 73.19 114 LYS A CA 1
ATOM 931 C C . LYS A 1 114 ? -1.972 -5.924 -21.916 1.00 73.19 114 LYS A C 1
ATOM 933 O O . LYS A 1 114 ? -1.072 -6.604 -22.398 1.00 73.19 114 LYS A O 1
ATOM 938 N N . THR A 1 115 ? -3.236 -6.046 -22.289 1.00 67.12 115 THR A N 1
ATOM 939 C CA . THR A 1 115 ? -3.601 -6.756 -23.508 1.00 67.12 115 THR A CA 1
ATOM 940 C C . THR A 1 115 ? -3.171 -5.886 -24.685 1.00 67.12 115 THR A C 1
ATOM 942 O O . THR A 1 115 ? -3.445 -4.682 -24.723 1.00 67.12 115 THR A O 1
ATOM 945 N N . GLY A 1 116 ? -2.463 -6.456 -25.663 1.00 64.19 116 GLY A N 1
ATOM 946 C CA . GLY A 1 116 ? -2.325 -5.762 -26.940 1.00 64.19 116 GLY A CA 1
ATOM 947 C C . GLY A 1 116 ? -3.727 -5.478 -27.492 1.00 64.19 116 GLY A C 1
ATOM 948 O O . GLY A 1 116 ? -4.657 -6.241 -27.224 1.00 64.19 116 GLY A O 1
ATOM 949 N N . LYS A 1 117 ? -3.918 -4.418 -28.296 1.00 62.53 117 LYS A N 1
ATOM 950 C CA . LYS A 1 117 ? -5.222 -4.151 -28.957 1.00 62.53 117 LYS A CA 1
ATOM 951 C C . LYS A 1 117 ? -5.787 -5.411 -29.640 1.00 62.53 117 LYS A C 1
ATOM 953 O O . LYS A 1 117 ? -6.995 -5.625 -29.665 1.00 62.53 117 LYS A O 1
ATOM 958 N N . THR A 1 118 ? -4.899 -6.258 -30.153 1.00 62.34 118 THR A N 1
ATOM 959 C CA . THR A 1 118 ? -5.198 -7.557 -30.763 1.00 62.34 118 THR A CA 1
ATOM 960 C C . THR A 1 118 ? -5.748 -8.584 -29.768 1.00 62.34 118 THR A C 1
ATOM 962 O O . THR A 1 118 ? -6.670 -9.322 -30.109 1.00 62.34 118 THR A O 1
ATOM 965 N N . ASP A 1 119 ? -5.236 -8.624 -28.540 1.00 69.19 119 ASP A N 1
ATOM 966 C CA . ASP A 1 119 ? -5.654 -9.585 -27.514 1.00 69.19 119 ASP A CA 1
ATOM 967 C C . ASP A 1 119 ? -6.993 -9.180 -26.893 1.00 69.19 119 ASP A C 1
ATOM 969 O O . ASP A 1 119 ? -7.873 -10.024 -26.740 1.00 69.19 119 ASP A O 1
ATOM 973 N N . ALA A 1 120 ? -7.219 -7.878 -26.681 1.00 69.06 120 ALA A N 1
ATOM 974 C CA . ALA A 1 120 ? -8.517 -7.356 -26.251 1.00 69.06 120 ALA A CA 1
ATOM 975 C C . ALA A 1 120 ? -9.628 -7.655 -27.276 1.00 69.06 120 ALA A C 1
ATOM 977 O O . ALA A 1 120 ? -10.732 -8.059 -26.908 1.00 69.06 120 ALA A O 1
ATOM 978 N N . LYS A 1 121 ? -9.337 -7.516 -28.579 1.00 68.94 121 LYS A N 1
ATOM 979 C CA . LYS A 1 121 ? -10.275 -7.885 -29.653 1.00 68.94 121 LYS A CA 1
ATOM 980 C C . LYS A 1 121 ? -10.560 -9.387 -29.682 1.00 68.94 121 LYS A C 1
ATOM 982 O O . LYS A 1 121 ? -11.718 -9.768 -29.843 1.00 68.94 121 LYS A O 1
ATOM 987 N N . LYS A 1 122 ? -9.537 -10.236 -29.513 1.00 73.94 122 LYS A N 1
ATOM 988 C CA . LYS A 1 122 ? -9.700 -11.700 -29.450 1.00 73.94 122 LYS A CA 1
ATOM 989 C C . LYS A 1 122 ? -10.552 -12.118 -28.259 1.00 73.94 122 LYS A C 1
ATOM 991 O O . LYS A 1 122 ? -11.481 -12.900 -28.432 1.00 73.94 122 LYS A O 1
ATOM 996 N N . GLU A 1 123 ? -10.287 -11.566 -27.080 1.00 78.88 123 GLU A N 1
ATOM 997 C CA . GLU A 1 123 ? -11.064 -11.879 -25.885 1.00 78.88 123 GLU A CA 1
ATOM 998 C C . GLU A 1 123 ? -12.507 -11.372 -25.994 1.00 78.88 123 GLU A C 1
ATOM 1000 O O . GLU A 1 123 ? -13.445 -12.099 -25.666 1.00 78.88 123 GLU A O 1
ATOM 1005 N N . LEU A 1 124 ? -12.718 -10.167 -26.534 1.00 77.19 124 LEU A N 1
ATOM 1006 C CA . LEU A 1 124 ? -14.060 -9.651 -26.789 1.00 77.19 124 LEU A CA 1
ATOM 1007 C C . LEU A 1 124 ? -14.816 -10.516 -27.808 1.00 77.19 124 LEU A C 1
ATOM 1009 O O . LEU A 1 124 ? -15.999 -10.787 -27.605 1.00 77.19 124 LEU A O 1
ATOM 1013 N N . LYS A 1 125 ? -14.151 -10.979 -28.875 1.00 78.31 125 LYS A N 1
ATOM 1014 C CA . LYS A 1 125 ? -14.726 -11.920 -29.846 1.00 78.31 125 LYS A CA 1
ATOM 1015 C C . LYS A 1 125 ? -15.109 -13.243 -29.176 1.00 78.31 125 LYS A C 1
ATOM 1017 O O . LYS A 1 125 ? -16.246 -13.677 -29.318 1.00 78.31 125 LYS A O 1
ATOM 1022 N N . MET A 1 126 ? -14.221 -13.821 -28.370 1.00 81.19 126 MET A N 1
ATOM 1023 C CA . MET A 1 126 ? -14.475 -15.074 -27.651 1.00 81.19 126 MET A CA 1
ATOM 1024 C C . MET A 1 126 ? -15.648 -14.948 -26.665 1.00 81.19 126 MET A C 1
ATOM 1026 O O . MET A 1 126 ? -16.543 -15.791 -26.634 1.00 81.19 126 MET A O 1
ATOM 1030 N N . ARG A 1 127 ? -15.710 -13.850 -25.897 1.00 80.56 127 ARG A N 1
ATOM 1031 C CA . ARG A 1 127 ? -16.824 -13.559 -24.976 1.00 80.56 127 ARG A CA 1
ATOM 1032 C C . ARG A 1 127 ? -18.151 -13.334 -25.710 1.00 80.56 127 ARG A C 1
ATOM 1034 O O . ARG A 1 127 ? -19.203 -13.640 -25.154 1.00 80.56 127 ARG A O 1
ATOM 1041 N N . LYS A 1 128 ? -18.117 -12.796 -26.933 1.00 79.75 128 LYS A N 1
ATOM 1042 C CA . LYS A 1 128 ? -19.293 -12.600 -27.796 1.00 79.75 128 LYS A CA 1
ATOM 1043 C C . LYS A 1 128 ? -19.797 -13.913 -28.396 1.00 79.75 128 LYS A C 1
ATOM 1045 O O . LYS A 1 128 ? -21.003 -14.137 -28.370 1.00 79.75 128 LYS A O 1
ATOM 1050 N N . GLU A 1 129 ? -18.900 -14.794 -28.840 1.00 79.62 129 GLU A N 1
ATOM 1051 C CA . GLU A 1 129 ? -19.234 -16.145 -29.321 1.00 79.62 129 GLU A CA 1
ATOM 1052 C C . GLU A 1 129 ? -19.877 -16.986 -28.210 1.00 79.62 129 GLU A C 1
ATOM 1054 O O . GLU A 1 129 ? -20.931 -17.581 -28.419 1.00 79.62 129 GLU A O 1
ATOM 1059 N N . LEU A 1 130 ? -19.328 -16.935 -26.991 1.00 76.38 130 LEU A N 1
ATOM 1060 C CA . LEU A 1 130 ? -19.918 -17.583 -25.812 1.00 76.38 130 LEU A CA 1
ATOM 1061 C C . LEU A 1 130 ? -21.304 -17.028 -25.438 1.00 76.38 130 LEU A C 1
ATOM 1063 O O . LEU A 1 130 ? -22.095 -17.728 -24.810 1.00 76.38 130 LEU A O 1
ATOM 1067 N N . LYS A 1 131 ? -21.605 -15.777 -25.812 1.00 83.75 131 LYS A N 1
ATOM 1068 C CA . LYS A 1 131 ? -22.890 -15.102 -25.555 1.00 83.75 131 LYS A CA 1
ATOM 1069 C C . LYS A 1 131 ? -23.821 -15.049 -26.778 1.00 83.75 131 LYS A C 1
ATOM 1071 O O . LYS A 1 131 ? -24.893 -14.460 -26.677 1.00 83.75 131 LYS A O 1
ATOM 1076 N N . GLY A 1 132 ? -23.439 -15.639 -27.915 1.00 78.19 132 GLY A N 1
ATOM 1077 C CA . GLY A 1 132 ? -24.248 -15.683 -29.142 1.00 78.19 132 GLY A CA 1
ATOM 1078 C C . GLY A 1 132 ? -24.459 -14.338 -29.858 1.00 78.19 132 GLY A C 1
ATOM 1079 O O . GLY A 1 132 ? -25.425 -14.195 -30.602 1.00 78.19 132 GLY A O 1
ATOM 1080 N N . LEU A 1 133 ? -23.596 -13.339 -29.640 1.00 71.38 133 LEU A N 1
ATOM 1081 C CA . LEU A 1 133 ? -23.713 -12.001 -30.241 1.00 71.38 133 LEU A CA 1
ATOM 1082 C C . LEU A 1 133 ? -22.744 -11.840 -31.425 1.00 71.38 133 LEU A C 1
ATOM 1084 O O . LEU A 1 133 ? -21.538 -11.728 -31.222 1.00 71.38 133 LEU A O 1
ATOM 1088 N N . ASN A 1 134 ? -23.258 -11.745 -32.656 1.00 60.25 134 ASN A N 1
ATOM 1089 C CA . ASN A 1 134 ? -22.454 -11.440 -33.848 1.00 60.25 134 ASN A CA 1
ATOM 1090 C C . ASN A 1 134 ? -22.432 -9.927 -34.108 1.00 60.25 134 ASN A C 1
ATOM 1092 O O . ASN A 1 134 ? -23.393 -9.375 -34.633 1.00 60.25 134 ASN A O 1
ATOM 1096 N N . ILE A 1 135 ? -21.339 -9.255 -33.740 1.00 63.34 135 ILE A N 1
ATOM 1097 C CA . ILE A 1 135 ? -21.103 -7.836 -34.054 1.00 63.34 135 ILE A CA 1
ATOM 1098 C C . ILE A 1 135 ? -19.744 -7.734 -34.744 1.00 63.34 135 ILE A C 1
ATOM 1100 O O . ILE A 1 135 ? -18.727 -8.062 -34.120 1.00 63.34 135 ILE A O 1
ATOM 1104 N N . GLU A 1 136 ? -19.733 -7.281 -35.998 1.00 59.84 136 GLU A N 1
ATOM 1105 C CA . GLU A 1 136 ? -18.514 -6.990 -36.760 1.00 59.84 136 GLU A CA 1
ATOM 1106 C C . GLU A 1 136 ? -17.763 -5.815 -36.119 1.00 59.84 136 GLU A C 1
ATOM 1108 O O . GLU A 1 136 ? -18.357 -4.805 -35.745 1.00 59.84 136 GLU A O 1
ATOM 1113 N N . ILE A 1 137 ? -16.454 -5.981 -35.908 1.00 61.72 137 ILE A N 1
ATOM 1114 C CA . ILE A 1 137 ? -15.585 -4.927 -35.375 1.00 61.72 137 ILE A CA 1
ATOM 1115 C C . ILE A 1 137 ? -14.871 -4.323 -36.578 1.00 61.72 137 ILE A C 1
ATOM 1117 O O . ILE A 1 137 ? -13.942 -4.936 -37.102 1.00 61.72 137 ILE A O 1
ATOM 1121 N N . GLU A 1 138 ? -15.325 -3.155 -37.021 1.00 57.50 138 GLU A N 1
ATOM 1122 C CA . GLU A 1 138 ? -14.644 -2.399 -38.067 1.00 57.50 138 GLU A CA 1
ATOM 1123 C C . GLU A 1 138 ? -13.392 -1.727 -37.490 1.00 57.50 138 GLU A C 1
ATOM 1125 O O . GLU A 1 138 ? -13.432 -1.036 -36.468 1.00 57.50 138 GLU A O 1
ATOM 1130 N N . ASP A 1 139 ? -12.255 -1.969 -38.141 1.00 53.94 139 ASP A N 1
ATOM 1131 C CA . ASP A 1 139 ? -11.004 -1.276 -37.860 1.00 53.94 139 ASP A CA 1
ATOM 1132 C C . ASP A 1 139 ? -11.084 0.139 -38.437 1.00 53.94 139 ASP A C 1
ATOM 1134 O O . ASP A 1 139 ? -10.686 0.386 -39.574 1.00 53.94 139 ASP A O 1
ATOM 1138 N N . GLU A 1 140 ? -11.584 1.095 -37.651 1.00 51.06 140 GLU A N 1
ATOM 1139 C CA . GLU A 1 140 ? -11.400 2.510 -37.972 1.00 51.06 140 GLU A CA 1
ATOM 1140 C C . GLU A 1 140 ? -9.943 2.917 -37.702 1.00 51.06 140 GLU A C 1
ATOM 1142 O O . GLU A 1 140 ? -9.589 3.536 -36.696 1.00 51.06 140 GLU A O 1
ATOM 1147 N N . GLU A 1 141 ? -9.060 2.580 -38.642 1.00 58.94 141 GLU A N 1
ATOM 1148 C CA . GLU A 1 141 ? -7.836 3.345 -38.849 1.00 58.94 141 GLU A CA 1
ATOM 1149 C C . GLU A 1 141 ? -8.204 4.705 -39.448 1.00 58.94 141 GLU A C 1
ATOM 1151 O O . GLU A 1 141 ? -8.229 4.886 -40.668 1.00 58.94 141 GLU A O 1
ATOM 1156 N N . ARG A 1 142 ? -8.467 5.703 -38.594 1.00 44.03 142 ARG A N 1
ATOM 1157 C CA . ARG A 1 142 ? -8.410 7.098 -39.042 1.00 44.03 142 ARG A CA 1
ATOM 1158 C C . ARG A 1 142 ? -8.052 8.111 -37.941 1.00 44.03 142 ARG A C 1
ATOM 1160 O O . ARG A 1 142 ? -8.923 8.578 -37.230 1.00 44.03 142 ARG A O 1
ATOM 1167 N N . ILE A 1 143 ? -6.752 8.462 -37.907 1.00 41.66 143 ILE A N 1
ATOM 1168 C CA . ILE A 1 143 ? -6.175 9.837 -37.944 1.00 41.66 143 ILE A CA 1
ATOM 1169 C C . ILE A 1 143 ? -6.587 10.778 -36.773 1.00 41.66 143 ILE A C 1
ATOM 1171 O O . ILE A 1 143 ? -7.761 11.039 -36.583 1.00 41.66 143 ILE A O 1
ATOM 1175 N N . LEU A 1 144 ? -5.710 11.381 -35.955 1.00 38.00 144 LEU A N 1
ATOM 1176 C CA . LEU A 1 144 ? -4.463 12.135 -36.201 1.00 38.00 144 LEU A CA 1
ATOM 1177 C C . LEU A 1 144 ? -3.370 11.736 -35.180 1.00 38.00 144 LEU A C 1
ATOM 1179 O O . LEU A 1 144 ? -3.690 11.378 -34.052 1.00 38.00 144 LEU A O 1
ATOM 1183 N N . LYS A 1 145 ? -2.101 11.586 -35.585 1.00 42.66 145 LYS A N 1
ATOM 1184 C CA . LYS A 1 145 ? -1.082 12.657 -35.668 1.00 42.66 145 LYS A CA 1
ATOM 1185 C C . LYS A 1 145 ? -0.931 13.458 -34.379 1.00 42.66 145 LYS A C 1
ATOM 1187 O O . LYS A 1 145 ? -1.851 14.242 -34.078 1.00 42.66 145 LYS A O 1
#

Radius of gyration: 19.69 Å; chains: 1; bounding box: 40×30×55 Å

pLDDT: mean 82.51, std 13.75, range [38.0, 97.38]